Protein AF-A0A947MQ84-F1 (afdb_monomer_lite)

Secondary structure (DSSP, 8-state):
-----HHHHHHHHHHHHHHHHHH-PPEEEEETTEEEEEE--HHHHHHHH--HHHHHHHHHHHHHHHHT-PPPSS-HHHHHHHHHT-

Structure (mmCIF, N/CA/C/O backbone):
data_AF-A0A947MQ84-F1
#
_entry.id   AF-A0A947MQ84-F1
#
loop_
_atom_site.group_PDB
_atom_site.id
_atom_site.type_symbol
_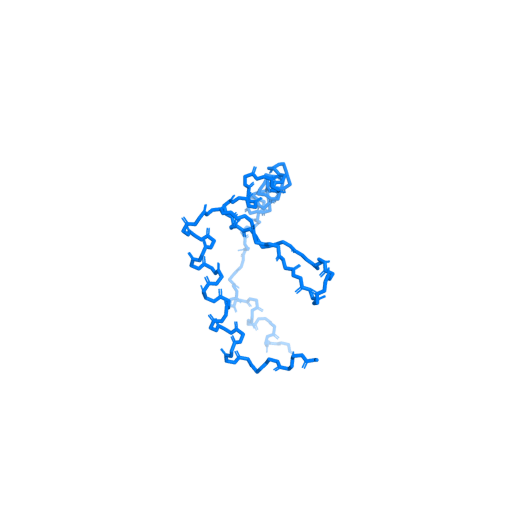atom_site.label_atom_id
_atom_site.label_alt_id
_atom_site.label_comp_id
_atom_site.label_asym_id
_atom_site.label_entity_id
_atom_site.label_seq_id
_atom_site.pdbx_PDB_ins_code
_atom_site.Cartn_x
_atom_site.Cartn_y
_atom_site.Cartn_z
_atom_site.occupancy
_atom_site.B_iso_or_equiv
_atom_site.auth_seq_id
_atom_site.auth_comp_id
_atom_site.auth_asym_id
_atom_site.auth_atom_id
_atom_site.pdbx_PDB_model_num
ATOM 1 N N . MET A 1 1 ? -19.501 -15.677 10.229 1.00 31.52 1 MET A N 1
ATOM 2 C CA . MET A 1 1 ? -18.816 -15.817 8.930 1.00 31.52 1 MET A CA 1
ATOM 3 C C . MET A 1 1 ? -19.415 -14.759 8.024 1.00 31.52 1 MET A C 1
ATOM 5 O O . MET A 1 1 ? -20.624 -14.779 7.855 1.00 31.52 1 MET A O 1
ATOM 9 N N . LEU A 1 2 ?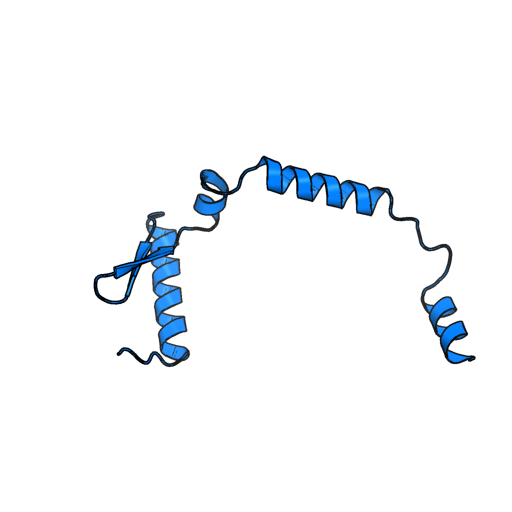 -18.634 -13.769 7.591 1.00 31.33 2 LEU A N 1
ATOM 10 C CA . LEU A 1 2 ? -19.119 -12.698 6.715 1.00 31.33 2 LEU A CA 1
ATOM 11 C C . LEU A 1 2 ? -18.721 -13.071 5.284 1.00 31.33 2 LEU A C 1
ATOM 13 O O . LEU A 1 2 ? -17.574 -12.874 4.893 1.00 31.33 2 LEU A O 1
ATOM 17 N N . GLU A 1 3 ? -19.645 -13.686 4.545 1.00 26.83 3 GLU A N 1
ATOM 18 C CA . GLU A 1 3 ? -19.553 -13.760 3.084 1.00 26.83 3 GLU A CA 1
ATOM 19 C C . GLU A 1 3 ? -19.811 -12.356 2.534 1.00 26.83 3 GLU A C 1
ATOM 21 O O . GLU A 1 3 ? -20.887 -11.795 2.728 1.00 26.83 3 GLU A O 1
ATOM 26 N N . LEU A 1 4 ? -18.803 -11.761 1.897 1.00 36.22 4 LEU A N 1
ATOM 27 C CA . LEU A 1 4 ? -18.901 -10.446 1.266 1.00 36.22 4 LEU A CA 1
ATOM 28 C C . LEU A 1 4 ? -18.907 -10.632 -0.253 1.00 36.22 4 LEU A C 1
ATOM 30 O O . LEU A 1 4 ? -17.914 -11.074 -0.833 1.00 36.22 4 LEU A O 1
ATOM 34 N N . GLN A 1 5 ? -20.025 -10.297 -0.903 1.00 37.66 5 GLN A N 1
ATOM 35 C CA . GLN A 1 5 ? -20.120 -10.277 -2.363 1.00 37.66 5 GLN A CA 1
ATOM 36 C C . GLN A 1 5 ? -19.280 -9.116 -2.930 1.00 37.66 5 GLN A C 1
ATOM 38 O O . GLN A 1 5 ? -19.156 -8.051 -2.326 1.00 37.66 5 GLN A O 1
ATOM 43 N N . GLY A 1 6 ? -18.681 -9.295 -4.114 1.00 41.97 6 GLY A N 1
ATOM 44 C CA . GLY A 1 6 ? -17.674 -8.370 -4.667 1.00 41.97 6 GLY A CA 1
ATOM 45 C C . GLY A 1 6 ? -18.138 -6.924 -4.937 1.00 41.97 6 GLY A C 1
ATOM 46 O O . GLY A 1 6 ? -17.309 -6.054 -5.212 1.00 41.97 6 GLY A O 1
ATOM 47 N N . ALA A 1 7 ? -19.441 -6.633 -4.882 1.00 54.69 7 ALA A N 1
ATOM 48 C CA . ALA A 1 7 ? -19.968 -5.266 -4.931 1.00 54.69 7 ALA A CA 1
ATOM 49 C C . ALA A 1 7 ? -19.782 -4.527 -3.588 1.00 54.69 7 ALA A C 1
ATOM 51 O O . ALA A 1 7 ? -19.293 -3.394 -3.579 1.00 54.69 7 ALA A O 1
ATOM 52 N N . ASP A 1 8 ? -20.047 -5.201 -2.466 1.00 51.16 8 ASP A N 1
ATOM 53 C CA . ASP A 1 8 ? -19.936 -4.644 -1.109 1.00 51.16 8 ASP A CA 1
ATOM 54 C C . ASP A 1 8 ? -18.478 -4.410 -0.705 1.00 51.16 8 ASP A C 1
ATOM 56 O O . ASP A 1 8 ? -18.146 -3.430 -0.029 1.00 51.16 8 ASP A O 1
ATOM 60 N N . LEU A 1 9 ? -17.579 -5.270 -1.196 1.00 56.56 9 LEU A N 1
ATOM 61 C CA . LEU A 1 9 ? -16.139 -5.124 -1.002 1.00 56.56 9 LEU A CA 1
ATOM 62 C C . LEU A 1 9 ? -15.619 -3.833 -1.654 1.00 56.56 9 LEU A C 1
ATOM 64 O O . LEU A 1 9 ? -14.865 -3.088 -1.037 1.00 56.56 9 LEU A O 1
ATOM 68 N N . ARG A 1 10 ? -16.065 -3.521 -2.877 1.00 61.69 10 ARG A N 1
ATOM 69 C CA . ARG A 1 10 ? -15.643 -2.309 -3.602 1.00 61.69 10 ARG A CA 1
ATOM 70 C C . ARG A 1 10 ? -16.121 -1.028 -2.927 1.00 61.69 10 ARG A C 1
ATOM 72 O O . ARG A 1 10 ? -15.358 -0.070 -2.828 1.00 61.69 10 ARG A O 1
ATOM 79 N N . GLN A 1 11 ? -17.358 -1.013 -2.437 1.00 67.1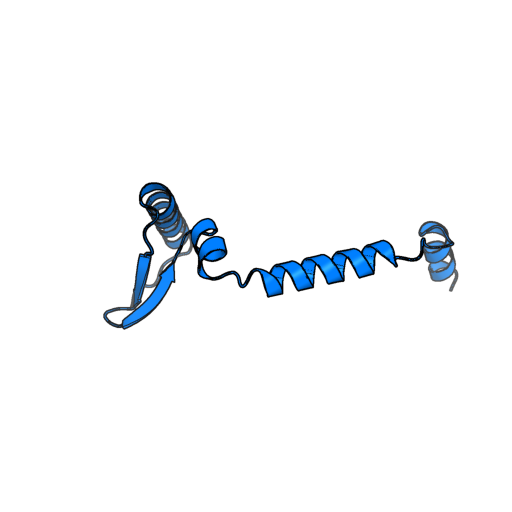9 11 GLN A N 1
ATOM 80 C CA . GLN A 1 11 ? -17.907 0.149 -1.736 1.00 67.19 11 GLN A CA 1
ATOM 81 C C . GLN A 1 11 ? -17.204 0.389 -0.395 1.00 67.19 11 GLN A C 1
ATOM 83 O O . GLN A 1 11 ? -16.893 1.530 -0.047 1.00 67.19 11 GLN A O 1
ATOM 88 N N . SER A 1 12 ? -16.902 -0.693 0.321 1.00 74.88 12 SER A N 1
ATOM 89 C CA . SER A 1 12 ? -16.168 -0.652 1.587 1.00 74.88 12 SER A CA 1
ATOM 90 C C . SER A 1 12 ? -14.725 -0.180 1.394 1.00 74.88 12 SER A C 1
ATOM 92 O O . SER A 1 12 ? -14.250 0.665 2.149 1.00 74.88 12 SER A O 1
ATOM 94 N N . LEU A 1 13 ? -14.049 -0.650 0.342 1.00 76.44 13 LEU A N 1
ATOM 95 C CA . LEU A 1 13 ? -12.688 -0.223 0.010 1.00 76.44 13 LEU A CA 1
ATOM 96 C C . LEU A 1 13 ? -12.613 1.252 -0.387 1.00 76.44 13 LEU A C 1
ATOM 98 O O . LEU A 1 13 ? -11.669 1.928 0.008 1.00 76.44 13 LEU A O 1
ATOM 102 N N . ARG A 1 14 ? -13.613 1.773 -1.109 1.00 80.81 14 ARG A N 1
ATOM 103 C CA . ARG A 1 14 ? -13.650 3.198 -1.462 1.00 80.81 14 ARG A CA 1
ATOM 104 C C . ARG A 1 14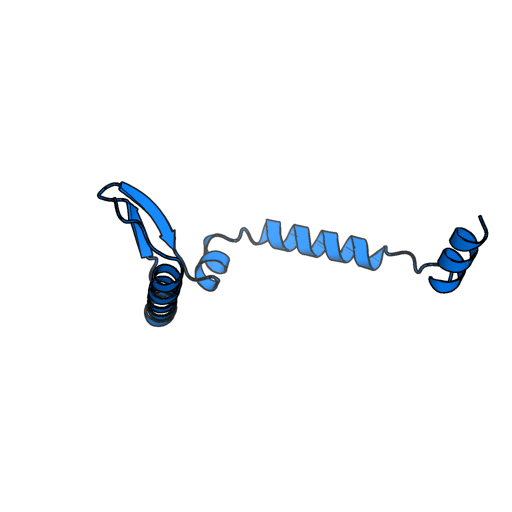 ? -13.743 4.087 -0.223 1.00 80.81 14 ARG A C 1
ATOM 106 O O . ARG A 1 14 ? -12.953 5.008 -0.086 1.00 80.81 14 ARG A O 1
ATOM 113 N N . LYS A 1 15 ? -14.634 3.761 0.718 1.00 82.19 15 LYS A N 1
ATOM 114 C CA . LYS A 1 15 ? -14.747 4.505 1.984 1.00 82.19 15 LYS A CA 1
ATOM 115 C C . LYS A 1 15 ? -13.462 4.448 2.812 1.00 82.19 15 LYS A C 1
ATOM 117 O O . LYS A 1 15 ? -13.101 5.438 3.441 1.00 82.19 15 LYS A O 1
ATOM 122 N N . LEU A 1 16 ? -12.782 3.300 2.823 1.00 79.12 16 LEU A N 1
ATOM 123 C CA . LEU A 1 16 ? -11.490 3.158 3.496 1.00 79.12 16 LEU A CA 1
ATOM 1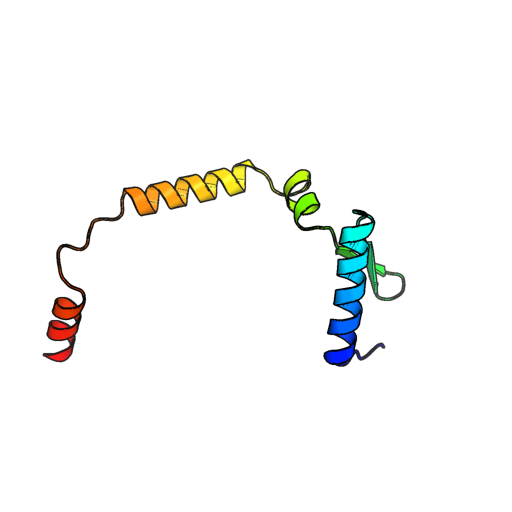24 C C . LEU A 1 16 ? -10.417 4.033 2.842 1.00 79.12 16 LEU A C 1
ATOM 126 O O . LEU A 1 16 ? -9.683 4.695 3.567 1.00 79.12 16 LEU A O 1
ATOM 130 N N . ALA A 1 17 ? -10.361 4.075 1.508 1.00 79.44 17 ALA A N 1
ATOM 131 C CA . ALA A 1 17 ? -9.449 4.949 0.774 1.00 79.44 17 ALA A CA 1
ATOM 132 C C . ALA A 1 17 ? -9.731 6.432 1.064 1.00 79.44 17 ALA A C 1
ATOM 134 O O . ALA A 1 17 ? -8.817 7.149 1.453 1.00 79.44 17 ALA A O 1
ATOM 135 N N . ASP A 1 18 ? -10.998 6.854 0.997 1.00 83.31 18 ASP A N 1
ATOM 136 C CA . ASP A 1 18 ? -11.401 8.235 1.300 1.00 83.31 18 ASP A CA 1
ATOM 137 C C . ASP A 1 18 ? -11.035 8.626 2.748 1.00 83.31 18 ASP A C 1
ATOM 139 O O . ASP A 1 18 ? -10.614 9.749 3.014 1.00 83.31 18 ASP A O 1
ATOM 143 N N . THR A 1 19 ? -11.161 7.689 3.697 1.00 81.19 19 THR A N 1
ATOM 144 C CA . THR A 1 19 ? -10.786 7.913 5.105 1.00 81.19 19 THR A CA 1
ATOM 145 C C . THR A 1 19 ? -9.272 8.045 5.264 1.00 81.19 19 THR A C 1
ATOM 147 O O . THR A 1 19 ? -8.811 8.952 5.948 1.00 81.19 19 THR A O 1
ATOM 150 N N . LEU A 1 20 ? -8.503 7.169 4.614 1.00 81.81 20 LEU A N 1
ATOM 151 C CA . LEU A 1 20 ? -7.039 7.206 4.617 1.00 81.81 20 LEU A CA 1
ATOM 152 C C . LEU A 1 20 ? -6.484 8.487 3.995 1.00 81.81 20 LEU A C 1
ATOM 154 O O . LEU A 1 20 ? -5.523 9.038 4.526 1.00 81.81 20 LEU A O 1
ATOM 158 N N . ASP A 1 21 ? -7.089 8.972 2.913 1.00 79.94 21 ASP A N 1
ATOM 159 C CA . ASP A 1 21 ? -6.689 10.228 2.275 1.00 79.94 21 ASP A CA 1
ATOM 160 C C . ASP A 1 21 ? -7.059 11.448 3.132 1.00 79.94 21 ASP A C 1
ATOM 162 O O . ASP A 1 21 ? -6.313 12.427 3.163 1.00 79.94 21 ASP A O 1
ATOM 166 N N . ALA A 1 22 ? -8.181 11.392 3.857 1.00 81.69 22 ALA A N 1
ATOM 167 C CA . ALA A 1 22 ? -8.632 12.491 4.709 1.00 81.69 22 ALA A CA 1
ATOM 168 C C . ALA A 1 22 ? -7.850 12.604 6.028 1.00 81.69 22 ALA A C 1
ATOM 170 O O . ALA A 1 22 ? -7.562 13.718 6.467 1.00 81.69 22 ALA A O 1
ATOM 171 N N . THR A 1 23 ? -7.535 11.483 6.685 1.00 81.50 23 THR A N 1
ATOM 172 C CA . THR A 1 23 ? -6.889 11.493 8.010 1.00 81.50 23 THR A CA 1
ATOM 173 C C . THR A 1 23 ? -5.382 11.279 7.944 1.00 81.50 23 THR A C 1
ATOM 175 O O . THR A 1 23 ? -4.666 11.718 8.841 1.00 81.50 23 THR A O 1
ATOM 178 N N . GLY A 1 24 ? -4.886 10.596 6.909 1.00 74.62 24 GLY A N 1
ATOM 179 C CA . GLY A 1 24 ? -3.496 10.142 6.840 1.00 74.62 24 GLY A CA 1
ATOM 180 C C . GLY A 1 24 ? -3.143 9.077 7.885 1.00 74.62 24 GLY A C 1
ATOM 181 O O . GLY A 1 24 ? -1.973 8.732 8.032 1.00 74.62 24 GLY A O 1
ATOM 182 N N . GLU A 1 25 ? -4.121 8.550 8.628 1.00 81.31 25 GLU A N 1
ATOM 183 C CA . GLU A 1 25 ? -3.868 7.603 9.712 1.00 81.31 25 GLU A CA 1
ATOM 184 C C . GLU A 1 25 ? -3.911 6.140 9.228 1.00 81.31 25 GLU A C 1
ATOM 186 O O . GLU A 1 25 ? -4.799 5.762 8.457 1.00 81.31 25 GLU A O 1
ATOM 191 N N . PRO A 1 26 ? -2.990 5.273 9.699 1.00 80.56 26 PRO A N 1
ATOM 192 C CA . PRO A 1 26 ? -3.026 3.842 9.415 1.00 80.56 26 PRO A CA 1
ATOM 193 C C . PRO A 1 26 ? -4.296 3.169 9.948 1.00 80.56 26 PRO A C 1
ATOM 195 O O . PRO A 1 26 ? -4.648 3.313 11.119 1.00 80.56 26 PRO A O 1
ATOM 198 N N . ILE A 1 27 ? -4.933 2.338 9.126 1.00 81.25 27 ILE A N 1
ATOM 199 C CA . ILE A 1 27 ? -6.129 1.584 9.511 1.00 81.25 27 ILE A CA 1
ATOM 200 C C . ILE A 1 27 ? -5.744 0.145 9.854 1.00 81.25 27 ILE A C 1
ATOM 202 O O . ILE A 1 27 ? -5.235 -0.597 9.013 1.00 81.25 27 ILE A O 1
ATOM 206 N N . LEU A 1 28 ? -6.028 -0.281 11.085 1.00 78.25 28 LEU A N 1
ATOM 207 C CA . LEU A 1 28 ? -5.822 -1.662 11.523 1.00 78.25 28 LEU A CA 1
ATOM 208 C C . LEU A 1 28 ? -6.965 -2.564 11.036 1.00 78.25 28 LEU A C 1
ATOM 210 O O . LEU A 1 28 ? -8.115 -2.413 11.449 1.00 78.25 28 LEU A O 1
ATOM 214 N N . LEU A 1 29 ? -6.635 -3.561 10.220 1.00 76.12 29 LEU A N 1
ATOM 215 C CA . LEU A 1 29 ? -7.562 -4.607 9.808 1.00 76.12 29 LEU A CA 1
ATOM 216 C C . LEU A 1 29 ? -7.643 -5.699 10.871 1.00 76.12 29 LEU A C 1
ATOM 218 O O . LEU A 1 29 ? -6.626 -6.244 11.314 1.00 76.12 29 LEU A O 1
ATOM 222 N N . LYS A 1 30 ? -8.872 -6.061 11.240 1.00 70.75 30 LYS A N 1
ATOM 223 C CA . LYS A 1 30 ? -9.166 -7.152 12.172 1.00 70.75 30 LYS A CA 1
ATOM 224 C C . LYS A 1 30 ? -10.114 -8.161 11.538 1.00 70.75 30 LYS A C 1
ATOM 226 O O . LYS A 1 30 ? -11.089 -7.783 10.895 1.00 70.75 30 LYS A O 1
ATOM 231 N N . PHE A 1 31 ? -9.860 -9.443 11.781 1.00 71.50 31 PHE A N 1
ATOM 232 C CA . PHE A 1 31 ? -10.805 -10.521 11.514 1.00 71.50 31 PHE A CA 1
ATOM 233 C C . PHE A 1 31 ? -11.314 -11.062 12.854 1.00 71.50 31 PHE A C 1
ATOM 235 O O . PHE A 1 31 ? -10.590 -11.727 13.602 1.00 71.50 31 PHE A O 1
ATOM 242 N N . GLY A 1 32 ? -12.547 -10.697 13.212 1.00 79.19 32 GLY A N 1
ATOM 243 C CA . GLY A 1 32 ? -13.044 -10.857 14.580 1.00 79.19 32 GLY A CA 1
ATOM 244 C C . GLY A 1 32 ? -12.228 -10.000 15.554 1.00 79.19 32 GLY A C 1
ATOM 245 O O . GLY A 1 32 ? -12.113 -8.793 15.373 1.00 79.19 32 GLY A O 1
ATOM 246 N N . GLN A 1 33 ? -11.636 -10.627 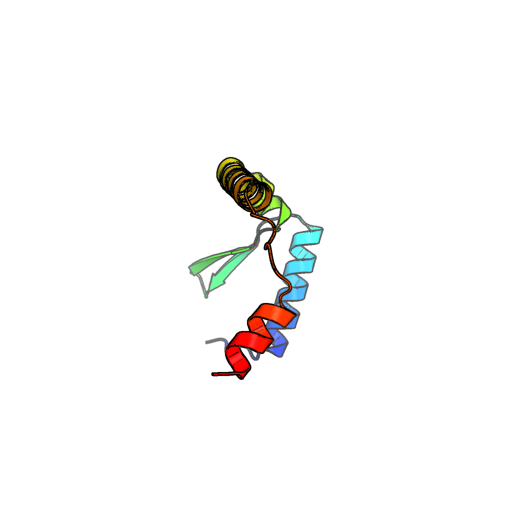16.572 1.00 79.44 33 GLN A N 1
ATOM 247 C CA . GLN A 1 33 ? -10.758 -9.948 17.540 1.00 79.44 33 GLN A CA 1
ATOM 248 C C . GLN A 1 33 ? -9.270 -9.992 17.157 1.00 79.44 33 GLN A C 1
ATOM 250 O O . GLN A 1 33 ? -8.440 -9.407 17.851 1.00 79.44 33 GLN A O 1
ATOM 255 N N . ARG A 1 34 ? -8.905 -10.687 16.071 1.00 59.25 34 ARG A N 1
ATOM 256 C CA . ARG A 1 34 ? -7.500 -10.868 15.686 1.00 59.25 34 ARG A CA 1
ATOM 257 C C . ARG A 1 34 ? -7.060 -9.794 14.687 1.00 59.25 34 ARG A C 1
ATOM 259 O O . ARG A 1 34 ? -7.732 -9.640 13.667 1.00 59.25 34 ARG A O 1
ATOM 266 N N . PRO A 1 35 ? -5.950 -9.077 14.931 1.00 75.44 35 PRO A N 1
ATOM 267 C CA . PRO A 1 35 ? -5.356 -8.201 13.928 1.00 75.44 35 PRO A CA 1
ATOM 268 C C . PRO A 1 35 ? -4.776 -9.041 12.783 1.00 75.44 35 PRO A C 1
ATOM 270 O O . PRO A 1 35 ? -4.107 -10.043 13.029 1.00 75.44 35 PRO A O 1
ATOM 273 N N . VAL A 1 36 ? -5.056 -8.644 11.541 1.00 79.62 36 VAL A N 1
ATOM 274 C CA . VAL A 1 36 ? -4.630 -9.371 10.328 1.00 79.62 36 VAL A CA 1
ATOM 275 C C . VAL A 1 36 ? -3.772 -8.531 9.387 1.00 79.62 36 VAL A C 1
ATOM 277 O O . VAL A 1 36 ? -3.079 -9.088 8.544 1.00 79.62 36 VAL A O 1
ATOM 280 N N . GLY A 1 37 ? -3.779 -7.205 9.526 1.00 75.44 37 GLY A N 1
ATOM 281 C CA . GLY A 1 37 ? -2.949 -6.331 8.703 1.00 75.44 37 GLY A CA 1
ATOM 282 C C . GLY A 1 37 ? -3.180 -4.857 8.997 1.00 75.44 37 GLY A C 1
ATOM 283 O O . GLY A 1 37 ? -4.046 -4.504 9.794 1.00 75.44 37 GLY A O 1
ATOM 284 N N . VAL A 1 38 ? -2.408 -3.998 8.341 1.00 79.25 38 VAL A N 1
ATOM 285 C CA . VAL A 1 38 ? -2.544 -2.542 8.426 1.00 79.25 38 VAL A CA 1
ATOM 286 C C . VAL A 1 38 ? -2.632 -1.992 7.009 1.00 79.25 38 VAL A C 1
ATOM 288 O O . VAL A 1 38 ? -1.843 -2.382 6.150 1.00 79.25 38 VAL A O 1
ATOM 291 N N . ILE A 1 39 ? -3.589 -1.101 6.766 1.00 82.25 39 ILE A N 1
ATOM 292 C CA . ILE A 1 39 ? -3.670 -0.319 5.532 1.00 82.25 39 ILE A CA 1
ATOM 293 C C . ILE A 1 39 ? -3.076 1.059 5.818 1.00 82.25 39 ILE A C 1
ATOM 295 O O . ILE A 1 39 ? -3.461 1.715 6.782 1.00 82.25 39 ILE A O 1
ATOM 299 N N . VAL A 1 40 ? -2.148 1.492 4.972 1.00 81.88 40 VAL A N 1
ATOM 300 C CA . VAL A 1 40 ? -1.541 2.829 4.998 1.00 81.88 40 VAL A CA 1
ATOM 301 C C . VAL A 1 40 ? -1.668 3.475 3.626 1.00 81.88 40 VAL A C 1
ATOM 303 O O . VAL A 1 40 ? -1.861 2.779 2.625 1.00 81.88 40 VAL A O 1
ATOM 306 N N . SER A 1 41 ? -1.544 4.801 3.572 1.00 82.19 41 SER A N 1
ATOM 307 C CA . SER A 1 41 ? -1.489 5.503 2.294 1.00 82.19 41 SER A CA 1
ATOM 308 C C . SER A 1 41 ? -0.229 5.080 1.535 1.00 82.19 41 SER A C 1
ATOM 310 O O . SER A 1 41 ? 0.797 4.726 2.125 1.00 82.19 41 SER A O 1
ATOM 312 N N . LEU A 1 42 ? -0.278 5.126 0.203 1.00 78.56 42 LEU A N 1
ATOM 313 C CA . LEU A 1 42 ? 0.895 4.805 -0.612 1.00 78.56 42 LEU A CA 1
ATOM 314 C C . LEU A 1 42 ? 2.051 5.787 -0.352 1.00 78.56 42 LEU A C 1
ATOM 316 O O . LEU A 1 42 ? 3.217 5.413 -0.462 1.00 78.56 42 LEU A O 1
ATOM 320 N N . LYS A 1 43 ? 1.725 7.032 0.009 1.00 81.38 43 LYS A N 1
ATOM 321 C CA . LYS A 1 43 ? 2.693 8.051 0.413 1.00 81.38 43 LYS A CA 1
ATOM 322 C C . LYS A 1 43 ? 3.407 7.642 1.703 1.00 81.38 43 LYS A C 1
ATOM 324 O O . LYS A 1 43 ? 4.628 7.537 1.694 1.00 81.38 43 LYS A O 1
ATOM 329 N N . ASP A 1 44 ? 2.660 7.305 2.752 1.00 77.12 44 ASP A N 1
ATOM 330 C CA . ASP A 1 44 ? 3.222 6.861 4.034 1.00 77.12 44 ASP A CA 1
ATOM 331 C C . ASP A 1 44 ? 4.011 5.565 3.887 1.00 77.12 44 ASP A C 1
ATOM 333 O O . ASP A 1 44 ? 5.064 5.396 4.500 1.00 77.12 44 ASP A O 1
ATOM 337 N N . PHE A 1 45 ? 3.533 4.654 3.038 1.00 79.38 45 PHE A N 1
ATOM 338 C CA . PHE A 1 45 ? 4.282 3.455 2.698 1.00 79.38 45 PHE A CA 1
ATOM 339 C C . PHE A 1 45 ? 5.646 3.804 2.096 1.00 79.38 45 PHE A C 1
ATOM 341 O O . PHE A 1 45 ? 6.662 3.253 2.510 1.00 79.38 45 PHE A O 1
ATOM 348 N N . ARG A 1 46 ? 5.697 4.746 1.152 1.00 75.75 46 ARG A N 1
ATOM 349 C CA . ARG A 1 46 ? 6.959 5.184 0.542 1.00 75.75 46 ARG A CA 1
ATOM 350 C C . ARG A 1 46 ? 7.871 5.881 1.546 1.00 75.75 46 ARG A C 1
ATOM 352 O O . ARG A 1 46 ? 9.049 5.556 1.607 1.00 75.75 46 ARG A O 1
ATOM 359 N N . GLU A 1 47 ? 7.332 6.781 2.353 1.00 78.06 47 GLU A N 1
ATOM 360 C CA . GLU A 1 47 ? 8.118 7.574 3.302 1.00 78.06 47 GLU A CA 1
ATOM 361 C C . GLU A 1 47 ? 8.652 6.745 4.478 1.00 78.06 47 GLU A C 1
ATOM 363 O O . GLU A 1 47 ? 9.760 6.993 4.946 1.00 78.06 47 GLU A O 1
ATOM 368 N N . ARG A 1 48 ? 7.884 5.758 4.957 1.00 72.38 48 ARG A N 1
ATOM 369 C CA . ARG A 1 48 ? 8.219 4.998 6.176 1.00 72.38 48 ARG A CA 1
ATOM 370 C C . ARG A 1 48 ? 8.737 3.588 5.915 1.00 72.38 48 ARG A C 1
ATOM 372 O O . ARG A 1 48 ? 9.455 3.053 6.753 1.00 72.38 48 ARG A O 1
ATOM 379 N N . PHE A 1 49 ? 8.351 2.970 4.798 1.00 65.81 49 PHE A N 1
ATOM 380 C CA . PHE A 1 49 ? 8.603 1.548 4.538 1.00 65.81 49 PHE A CA 1
ATOM 381 C C . PHE A 1 49 ? 9.316 1.265 3.216 1.00 65.81 49 PHE A C 1
ATOM 383 O O . PHE A 1 49 ? 9.883 0.179 3.077 1.00 65.81 49 PHE A O 1
ATOM 390 N N . SER A 1 50 ? 9.340 2.194 2.251 1.00 62.03 50 SER A N 1
ATOM 391 C CA . SER A 1 50 ? 10.231 2.010 1.107 1.00 62.03 50 SER A CA 1
ATOM 392 C C . SER A 1 50 ? 11.654 2.246 1.585 1.00 62.03 50 SER A C 1
ATOM 394 O O . SER A 1 50 ? 12.010 3.348 1.981 1.00 62.03 50 SER A O 1
ATOM 396 N N . ILE A 1 51 ? 12.453 1.180 1.604 1.00 60.56 51 ILE A N 1
ATOM 397 C CA . ILE A 1 51 ? 13.903 1.284 1.731 1.00 60.56 51 ILE A CA 1
ATOM 398 C C . ILE A 1 51 ? 14.352 2.027 0.468 1.00 60.56 51 ILE A C 1
ATOM 400 O O . ILE A 1 51 ? 14.300 1.416 -0.608 1.00 60.56 51 ILE A O 1
ATOM 404 N N . PRO A 1 52 ? 14.763 3.308 0.550 1.00 62.94 52 PRO A N 1
ATOM 405 C CA . PRO A 1 52 ? 15.081 4.101 -0.637 1.00 62.94 52 PRO A CA 1
ATOM 406 C C . PRO A 1 52 ? 16.134 3.384 -1.485 1.00 62.94 52 PRO A C 1
ATOM 408 O O . PRO A 1 52 ? 15.944 3.186 -2.677 1.00 62.94 52 PRO A O 1
ATOM 411 N N . ALA A 1 53 ? 17.120 2.778 -0.816 1.00 61.31 53 ALA A N 1
ATOM 412 C CA . ALA A 1 53 ? 18.203 2.022 -1.432 1.00 61.31 53 ALA A CA 1
ATOM 413 C C . ALA A 1 53 ? 17.760 0.857 -2.338 1.00 61.31 53 ALA A C 1
ATOM 415 O O . ALA A 1 53 ? 18.420 0.596 -3.337 1.00 61.31 53 ALA A O 1
ATOM 416 N N . ALA A 1 54 ? 16.664 0.149 -2.039 1.00 64.06 54 ALA A N 1
ATOM 417 C CA . ALA A 1 54 ? 16.202 -0.949 -2.898 1.00 64.06 54 ALA A CA 1
ATOM 418 C C . ALA A 1 54 ? 15.496 -0.425 -4.159 1.00 64.06 54 ALA A C 1
ATOM 420 O O . ALA A 1 54 ? 15.599 -1.018 -5.235 1.00 64.06 54 ALA A O 1
ATOM 421 N N . CYS A 1 55 ? 14.790 0.701 -4.031 1.00 65.06 55 CYS A N 1
ATOM 422 C CA . CYS A 1 55 ? 14.189 1.394 -5.164 1.00 65.06 55 CYS A CA 1
ATOM 423 C C . CYS A 1 55 ? 15.276 2.024 -6.047 1.00 65.06 55 CYS A C 1
ATOM 425 O O . CYS A 1 55 ? 15.250 1.838 -7.262 1.00 65.06 55 CYS A O 1
ATOM 427 N N . ASP A 1 56 ? 16.261 2.671 -5.426 1.00 73.50 56 ASP A N 1
ATOM 428 C CA . ASP A 1 56 ? 17.399 3.305 -6.089 1.00 73.50 56 ASP A CA 1
ATOM 429 C C . ASP A 1 56 ? 18.265 2.268 -6.813 1.00 73.50 56 ASP A C 1
ATOM 431 O O . ASP A 1 56 ? 18.590 2.454 -7.982 1.00 73.50 56 ASP A O 1
ATOM 435 N N . ALA A 1 57 ? 18.551 1.122 -6.182 1.00 73.88 57 ALA A N 1
ATOM 436 C CA . ALA A 1 57 ? 19.281 0.023 -6.817 1.00 73.88 57 ALA A CA 1
ATOM 437 C C . ALA A 1 57 ? 18.532 -0.551 -8.029 1.00 73.88 57 ALA A C 1
ATOM 439 O O . ALA A 1 57 ? 19.140 -0.854 -9.054 1.00 73.88 57 ALA A O 1
ATOM 440 N N . ARG A 1 58 ? 17.200 -0.673 -7.945 1.00 74.19 58 ARG A N 1
ATOM 441 C CA . ARG A 1 58 ? 16.378 -1.121 -9.076 1.00 74.19 58 ARG A CA 1
ATOM 442 C C . ARG A 1 58 ? 16.388 -0.104 -10.214 1.00 74.19 58 ARG A C 1
ATOM 444 O O . ARG A 1 58 ? 16.478 -0.505 -11.368 1.00 74.19 58 ARG A O 1
ATOM 451 N N . LEU A 1 59 ? 16.261 1.186 -9.901 1.00 80.19 59 LEU A N 1
ATOM 452 C CA . LEU A 1 59 ? 16.298 2.254 -10.902 1.00 80.19 59 LEU A CA 1
ATOM 453 C C . LEU A 1 59 ? 17.666 2.317 -11.588 1.00 80.19 59 LEU A C 1
ATOM 455 O O . LEU A 1 59 ? 17.705 2.370 -12.812 1.00 80.19 59 LEU A O 1
ATOM 459 N N . ALA A 1 60 ? 18.758 2.208 -10.828 1.00 81.75 60 ALA A N 1
ATOM 460 C CA . ALA A 1 60 ? 20.115 2.148 -11.368 1.00 81.75 60 ALA A CA 1
ATOM 461 C C . ALA A 1 60 ? 20.318 0.939 -12.299 1.00 81.75 60 ALA A C 1
ATOM 463 O O . ALA A 1 60 ? 20.852 1.090 -13.392 1.00 81.75 60 ALA A O 1
ATOM 464 N N . LEU A 1 61 ? 19.828 -0.243 -11.911 1.00 79.19 61 LEU A N 1
ATOM 465 C CA . LEU A 1 61 ? 19.912 -1.448 -12.742 1.00 79.19 61 LEU A CA 1
ATOM 466 C C . LEU A 1 61 ? 19.101 -1.321 -14.043 1.00 79.19 61 LEU A C 1
ATOM 468 O O . LEU A 1 61 ? 19.533 -1.772 -15.099 1.00 79.19 61 LEU A O 1
ATOM 472 N N . VAL A 1 62 ? 17.910 -0.721 -13.981 1.00 77.94 62 VAL A N 1
ATOM 473 C CA . VAL A 1 62 ? 17.083 -0.480 -15.175 1.00 77.94 62 VAL A CA 1
ATOM 474 C C . VAL A 1 62 ? 17.772 0.500 -16.123 1.00 77.94 62 VAL A C 1
ATOM 476 O O . VAL A 1 62 ? 17.768 0.270 -17.330 1.00 77.94 62 VAL A O 1
ATOM 479 N N . ASP A 1 63 ? 18.380 1.555 -15.587 1.00 84.94 63 ASP A N 1
ATOM 480 C CA . ASP A 1 63 ? 19.121 2.538 -16.377 1.00 84.94 63 ASP A CA 1
ATOM 481 C C . ASP A 1 63 ? 20.353 1.914 -17.051 1.00 84.94 63 ASP A C 1
ATOM 483 O O . ASP A 1 63 ? 20.600 2.150 -18.232 1.00 84.94 63 ASP A O 1
ATOM 487 N N . GLU A 1 64 ? 21.061 1.022 -16.353 1.00 83.44 64 GLU A N 1
ATOM 488 C CA . GLU A 1 64 ? 22.163 0.234 -16.915 1.00 83.44 64 GLU A CA 1
ATOM 489 C C . GLU A 1 64 ? 21.697 -0.667 -18.072 1.00 83.44 64 GLU A C 1
ATOM 491 O O . GLU A 1 64 ? 22.331 -0.698 -19.127 1.00 83.44 64 GLU A O 1
ATOM 496 N N . ILE A 1 65 ? 20.573 -1.374 -17.914 1.00 78.62 65 ILE A N 1
ATOM 497 C CA . ILE A 1 65 ? 20.018 -2.249 -18.961 1.00 78.62 65 ILE A CA 1
ATOM 498 C C . ILE A 1 65 ? 19.619 -1.442 -20.199 1.00 78.62 65 ILE A C 1
ATOM 500 O O . ILE A 1 65 ? 19.885 -1.867 -21.322 1.00 78.62 65 ILE A O 1
ATOM 504 N N . LEU A 1 66 ? 18.973 -0.291 -20.006 1.00 78.56 66 LEU A N 1
ATOM 505 C CA . LEU A 1 66 ? 18.519 0.557 -21.107 1.00 78.56 66 LEU A CA 1
ATOM 506 C C . LEU A 1 66 ? 19.683 1.273 -21.798 1.00 78.56 66 LEU A C 1
ATOM 508 O O . LEU A 1 66 ? 19.676 1.397 -23.019 1.00 78.56 66 LEU A O 1
ATOM 512 N N . SER A 1 67 ? 20.697 1.695 -21.043 1.00 78.44 67 SER A N 1
ATOM 513 C CA . SER A 1 67 ? 21.892 2.355 -21.586 1.00 78.44 67 SER A CA 1
ATOM 514 C C . SER A 1 67 ? 22.804 1.388 -22.341 1.00 78.44 67 SER A C 1
ATOM 516 O O . SER A 1 67 ? 23.456 1.781 -23.305 1.00 78.44 67 SER A O 1
ATOM 518 N N . ASN A 1 68 ? 22.820 0.116 -21.936 1.00 75.75 68 ASN A N 1
ATOM 519 C CA . ASN A 1 68 ? 23.536 -0.961 -22.623 1.00 75.75 68 ASN A CA 1
ATOM 520 C C . ASN A 1 68 ? 22.668 -1.692 -23.657 1.00 75.75 68 ASN A C 1
ATOM 522 O O . ASN A 1 68 ? 23.101 -2.704 -24.216 1.00 75.75 68 ASN A O 1
ATOM 526 N N . ALA A 1 69 ? 21.446 -1.216 -23.915 1.00 67.31 69 ALA A N 1
ATOM 527 C CA . ALA A 1 69 ? 20.598 -1.792 -24.942 1.00 67.31 69 ALA A CA 1
ATOM 528 C C . ALA A 1 69 ? 21.254 -1.567 -26.309 1.00 67.31 69 ALA A C 1
ATOM 530 O O . ALA A 1 69 ? 21.299 -0.455 -26.834 1.00 67.31 69 ALA A O 1
ATOM 531 N N . ILE A 1 70 ? 21.780 -2.648 -26.882 1.00 70.25 70 ILE A N 1
ATOM 532 C CA . ILE A 1 70 ? 22.300 -2.658 -28.245 1.00 70.25 70 ILE A CA 1
ATOM 533 C C . ILE A 1 70 ? 21.124 -2.345 -29.168 1.00 70.25 70 ILE A C 1
ATOM 535 O O . ILE A 1 70 ? 20.102 -3.038 -29.137 1.00 70.25 70 ILE A O 1
ATOM 539 N N . ALA A 1 71 ? 21.257 -1.287 -29.968 1.00 62.28 71 ALA A N 1
ATOM 540 C CA . ALA A 1 71 ? 20.284 -0.990 -31.004 1.00 62.28 71 ALA A CA 1
ATOM 541 C C . ALA A 1 71 ? 20.209 -2.208 -31.939 1.00 62.28 71 ALA A C 1
ATOM 543 O O . ALA A 1 71 ? 21.249 -2.655 -32.418 1.00 62.28 71 ALA A O 1
ATOM 544 N N . PRO A 1 72 ? 19.023 -2.793 -32.164 1.00 63.91 72 PRO A N 1
ATOM 545 C CA . PRO A 1 72 ? 18.920 -3.940 -33.048 1.00 63.91 72 PRO A CA 1
ATOM 546 C C . PRO A 1 72 ? 19.380 -3.537 -34.455 1.00 63.91 72 PRO A C 1
ATOM 548 O O . PRO A 1 72 ? 18.805 -2.636 -35.062 1.00 63.91 72 PRO A O 1
ATOM 551 N N . ASP A 1 73 ? 20.396 -4.231 -34.974 1.00 65.31 73 ASP A N 1
ATOM 552 C CA . ASP A 1 73 ? 21.015 -3.979 -36.289 1.00 65.31 73 ASP A CA 1
ATOM 553 C C . ASP A 1 73 ? 20.081 -4.280 -37.483 1.00 65.31 73 ASP A C 1
ATOM 555 O O . ASP A 1 73 ? 20.464 -4.126 -38.643 1.00 65.31 73 ASP A O 1
ATOM 559 N N . GLY A 1 74 ? 18.842 -4.710 -37.224 1.00 64.06 74 GLY A N 1
ATOM 560 C CA . GLY A 1 74 ? 17.879 -5.120 -38.239 1.00 64.06 74 GLY A CA 1
ATOM 561 C C . GLY A 1 74 ? 16.448 -4.707 -37.910 1.00 64.06 74 GLY A C 1
ATOM 562 O O . GLY A 1 74 ? 16.054 -4.577 -36.750 1.00 64.06 74 GLY A O 1
ATOM 563 N N . SER A 1 75 ? 15.648 -4.523 -38.962 1.00 77.56 75 SER A N 1
ATOM 564 C CA . SER A 1 75 ? 14.213 -4.275 -38.822 1.00 77.56 75 SER A CA 1
ATOM 565 C C . SER A 1 75 ? 13.505 -5.523 -38.287 1.00 77.56 75 SER A C 1
ATOM 567 O O . SER A 1 75 ? 13.734 -6.637 -38.764 1.00 77.56 75 SER A O 1
ATOM 569 N N . VAL A 1 76 ? 12.578 -5.328 -37.345 1.00 71.25 76 VAL A N 1
ATOM 570 C CA . VAL A 1 76 ? 11.663 -6.372 -36.847 1.00 71.25 76 VAL A CA 1
ATOM 571 C C . VAL A 1 76 ? 10.936 -7.071 -38.004 1.00 71.25 76 VAL A C 1
ATOM 573 O O . VAL A 1 76 ? 10.729 -8.284 -37.965 1.00 71.25 76 VAL A O 1
ATOM 576 N N . ASP A 1 77 ? 10.621 -6.335 -39.073 1.00 73.31 77 ASP A N 1
ATOM 577 C CA . ASP A 1 77 ? 9.957 -6.879 -40.261 1.00 73.31 77 ASP A CA 1
ATOM 578 C C . ASP A 1 77 ? 10.844 -7.864 -41.034 1.00 73.31 77 ASP A C 1
ATOM 580 O O . ASP A 1 77 ? 10.342 -8.846 -41.583 1.00 73.31 77 ASP A O 1
ATOM 584 N N . GLN A 1 78 ? 12.162 -7.645 -41.041 1.00 75.50 78 GLN A N 1
ATOM 585 C CA . GLN A 1 78 ? 13.134 -8.542 -41.673 1.00 75.50 78 GLN A CA 1
ATOM 586 C C . GLN A 1 78 ? 13.230 -9.871 -40.915 1.00 75.50 78 GLN A C 1
ATOM 588 O O . GLN A 1 78 ? 13.103 -10.933 -41.522 1.00 75.50 78 GLN A O 1
ATOM 593 N N . ALA A 1 79 ? 13.347 -9.817 -39.585 1.00 74.19 79 ALA A N 1
ATOM 594 C CA . ALA A 1 79 ? 13.393 -11.014 -38.743 1.00 74.19 79 ALA A CA 1
ATOM 595 C C . ALA A 1 79 ? 12.093 -11.841 -38.834 1.00 74.19 79 ALA A C 1
ATOM 597 O O . ALA A 1 79 ? 12.120 -13.073 -38.871 1.00 74.19 79 ALA A O 1
ATOM 598 N N . LEU A 1 80 ? 10.937 -11.171 -38.918 1.00 76.19 80 LEU A N 1
ATOM 599 C CA . LEU A 1 80 ? 9.641 -11.832 -39.100 1.00 76.19 80 LEU A CA 1
ATOM 600 C C . LEU A 1 80 ? 9.468 -12.435 -40.501 1.00 76.19 80 LEU A C 1
ATOM 602 O O . LEU A 1 80 ? 8.781 -13.449 -40.639 1.00 76.19 80 LEU A O 1
ATOM 606 N N . ALA A 1 81 ? 10.059 -11.835 -41.535 1.00 78.38 81 ALA A N 1
ATOM 607 C CA . ALA A 1 81 ? 10.042 -12.384 -42.888 1.00 78.38 81 ALA A CA 1
ATOM 608 C C . ALA A 1 81 ? 10.889 -13.665 -42.998 1.00 78.38 81 ALA A C 1
ATOM 610 O O . ALA A 1 81 ? 10.434 -14.635 -43.602 1.00 78.38 81 ALA A O 1
ATOM 611 N N . GLU A 1 82 ? 12.065 -13.705 -42.364 1.00 77.50 82 GLU A N 1
ATOM 612 C CA . GLU A 1 82 ? 12.943 -14.889 -42.332 1.00 77.50 82 GLU A CA 1
ATOM 613 C C . GLU A 1 82 ? 12.344 -16.073 -41.561 1.00 77.50 82 GLU A C 1
ATOM 615 O O . GLU A 1 82 ? 12.518 -17.227 -41.945 1.00 77.50 82 GLU A O 1
ATOM 620 N N . LEU A 1 83 ? 11.599 -15.812 -40.484 1.00 75.81 83 LEU A N 1
ATOM 621 C CA . LEU A 1 83 ? 10.908 -16.864 -39.729 1.00 75.81 83 LEU A CA 1
ATOM 622 C C . LEU A 1 83 ? 9.736 -17.485 -40.498 1.00 75.81 83 LEU A C 1
ATOM 624 O O . LEU A 1 83 ? 9.415 -18.647 -40.272 1.00 75.81 83 LEU A O 1
ATOM 628 N N . ARG A 1 84 ? 9.092 -16.719 -41.387 1.00 77.12 84 ARG A N 1
ATOM 629 C CA . ARG A 1 84 ? 7.948 -17.172 -42.199 1.00 77.12 84 ARG A CA 1
ATOM 630 C C . ARG A 1 84 ? 8.353 -17.912 -43.473 1.00 77.12 84 ARG A C 1
ATOM 632 O O . ARG A 1 84 ? 7.495 -18.530 -44.093 1.00 77.12 84 ARG A O 1
ATOM 639 N N . SER A 1 85 ? 9.613 -17.804 -43.890 1.00 72.75 85 SER A N 1
ATOM 640 C CA . SER A 1 85 ? 10.145 -18.489 -45.073 1.00 72.75 85 SER A CA 1
ATOM 641 C C . SER A 1 85 ? 10.767 -19.859 -44.765 1.00 72.75 85 SER A C 1
ATOM 643 O O . SER A 1 85 ? 11.259 -20.517 -45.683 1.00 72.75 85 SER A O 1
ATOM 645 N N . ARG A 1 86 ? 10.727 -20.293 -43.498 1.00 54.28 86 ARG A N 1
ATOM 646 C CA . ARG A 1 86 ? 11.013 -21.663 -43.045 1.00 54.28 86 ARG A CA 1
ATOM 647 C C . ARG A 1 86 ? 9.739 -22.492 -42.964 1.00 54.28 86 ARG A C 1
ATOM 649 O O . ARG A 1 86 ? 9.844 -23.704 -43.246 1.00 54.28 86 ARG A O 1
#

Sequence (86 aa):
MLELQGADLRQSLRKLADTLDATGEPILLKFGQRPVGVIVSLKDFRERFSIPAACDARLALVDEILSNAIAPDGSVDQALAELRSR

Radius of gyration: 23.7 Å; chains: 1; bounding box: 44×34×63 Å

Foldseek 3Di:
DDDDDPVNVVVVVVVVVVVCVVPQDKDFDDDVPHTDDIDGDPVCCCVPPPPVVVVVVVVVVVCVCVVPPDDPPDDPVVVVVVVVVD

pLDDT: mean 71.27, std 12.74, range [26.83, 84.94]